Protein AF-A0A4R8WE29-F1 (afdb_monomer)

Solvent-accessible surface area (backbone atoms only — not comparable to full-atom values): 5457 Å² total; per-residue (Å²): 131,81,52,75,70,54,50,37,51,53,24,48,54,57,44,56,71,55,48,93,48,72,68,45,52,70,69,46,56,69,72,53,50,57,49,47,52,50,32,46,52,50,30,51,54,48,50,49,53,54,50,34,56,49,32,34,52,44,37,66,48,27,36,76,93,45,51,73,75,5,53,21,40,69,72,74,27,96,35,37,43,59,38,46,16,67,77,70,68,46,52,68,68,55,22,44,56,33,48,74,101

Structure (mmCIF, N/CA/C/O backbone):
data_AF-A0A4R8WE29-F1
#
_entry.id   AF-A0A4R8WE29-F1
#
loop_
_atom_site.group_PDB
_atom_site.id
_atom_site.type_symbol
_atom_site.label_atom_id
_atom_site.label_alt_id
_atom_site.label_comp_id
_atom_site.label_asym_id
_atom_site.label_entity_id
_atom_site.label_seq_id
_atom_site.pdbx_PDB_ins_code
_atom_site.Cartn_x
_atom_site.Cartn_y
_atom_site.Cartn_z
_atom_site.occupancy
_atom_site.B_iso_or_equiv
_atom_site.auth_seq_id
_atom_site.auth_comp_id
_atom_site.auth_asym_id
_atom_site.auth_atom_id
_atom_site.pdbx_PDB_model_num
ATOM 1 N N . MET A 1 1 ? -14.216 -5.308 -17.339 1.00 68.44 1 MET A N 1
ATOM 2 C CA . MET A 1 1 ? -13.479 -4.419 -16.420 1.00 68.44 1 MET A CA 1
ATOM 3 C C . MET A 1 1 ? -12.675 -5.308 -15.498 1.00 68.44 1 MET A C 1
ATOM 5 O O . MET A 1 1 ? -13.285 -6.126 -14.818 1.00 68.44 1 MET A O 1
ATOM 9 N N . ASP A 1 2 ? -11.349 -5.204 -15.521 1.00 85.31 2 ASP A N 1
ATOM 10 C CA . ASP A 1 2 ? -10.485 -6.026 -14.670 1.00 85.31 2 ASP A CA 1
ATOM 11 C C . ASP A 1 2 ? -10.689 -5.667 -13.196 1.00 85.31 2 ASP A C 1
ATOM 13 O O . ASP A 1 2 ? -10.844 -4.492 -12.850 1.00 85.31 2 ASP A O 1
ATOM 17 N N . SER A 1 3 ? -10.699 -6.668 -12.316 1.00 94.69 3 SER A N 1
ATOM 18 C CA . SER A 1 3 ? -10.814 -6.428 -10.875 1.00 94.69 3 SER A CA 1
ATOM 19 C C . SER A 1 3 ? -9.585 -5.668 -10.350 1.00 94.69 3 SER A C 1
ATOM 21 O O . SER A 1 3 ? -8.503 -5.779 -10.932 1.00 94.69 3 SER A O 1
ATOM 23 N N . PRO A 1 4 ? -9.679 -4.945 -9.219 1.00 93.25 4 PRO A N 1
ATOM 24 C CA . PRO A 1 4 ? -8.513 -4.307 -8.601 1.00 93.25 4 PRO A CA 1
ATOM 25 C C . PRO A 1 4 ? -7.354 -5.281 -8.332 1.00 93.25 4 PRO A C 1
ATOM 27 O O . PRO A 1 4 ? -6.190 -4.899 -8.400 1.00 93.25 4 PRO A O 1
ATOM 30 N N . ALA A 1 5 ? -7.655 -6.555 -8.051 1.00 94.69 5 ALA A N 1
ATOM 31 C CA . ALA A 1 5 ? -6.656 -7.603 -7.834 1.00 94.69 5 ALA A CA 1
ATOM 32 C C . ALA A 1 5 ? -5.945 -8.018 -9.128 1.00 94.69 5 ALA A C 1
ATOM 34 O O . ALA A 1 5 ? -4.753 -8.316 -9.120 1.00 94.69 5 ALA A O 1
ATOM 35 N N . GLU A 1 6 ? -6.673 -8.075 -10.242 1.00 96.81 6 GLU A N 1
ATOM 36 C CA . GLU A 1 6 ? -6.094 -8.311 -11.566 1.00 96.81 6 GLU A CA 1
ATOM 37 C C . GLU A 1 6 ? -5.228 -7.125 -12.003 1.00 96.81 6 GLU A C 1
ATOM 39 O O . GLU A 1 6 ? -4.066 -7.307 -12.353 1.00 96.81 6 GLU A O 1
ATOM 44 N N . GLN A 1 7 ? -5.731 -5.899 -11.841 1.00 95.81 7 GLN A N 1
ATOM 45 C CA . GLN A 1 7 ? -4.973 -4.686 -12.151 1.00 95.81 7 GLN A CA 1
ATOM 46 C C . GLN A 1 7 ? -3.676 -4.576 -11.334 1.00 95.81 7 GLN A C 1
ATOM 48 O O . GLN A 1 7 ? -2.658 -4.140 -11.871 1.00 95.81 7 GLN A O 1
ATOM 53 N N . LEU A 1 8 ? -3.692 -4.973 -10.053 1.00 96.44 8 LEU A N 1
ATOM 54 C CA . LEU A 1 8 ? -2.495 -4.966 -9.204 1.00 96.44 8 LEU A CA 1
ATOM 55 C C . LEU A 1 8 ? -1.461 -5.989 -9.682 1.00 96.44 8 LEU A C 1
ATOM 57 O O . LEU A 1 8 ? -0.283 -5.652 -9.776 1.00 96.44 8 LEU A O 1
ATOM 61 N N . ARG A 1 9 ? -1.893 -7.209 -10.024 1.00 97.00 9 ARG A N 1
ATOM 62 C CA . ARG A 1 9 ? -1.004 -8.250 -10.565 1.00 97.00 9 ARG A CA 1
ATOM 63 C C . ARG A 1 9 ? -0.371 -7.813 -11.882 1.00 97.00 9 ARG A C 1
ATOM 65 O O . ARG A 1 9 ? 0.843 -7.902 -12.014 1.00 97.00 9 ARG A O 1
ATOM 72 N N . GLN A 1 10 ? -1.162 -7.269 -12.803 1.00 96.62 10 GLN A N 1
ATOM 73 C CA . GLN A 1 10 ? -0.661 -6.752 -14.078 1.00 96.62 10 GLN A CA 1
ATOM 74 C C . GLN A 1 10 ? 0.338 -5.602 -13.887 1.00 96.62 10 GLN A C 1
ATOM 76 O O . GLN A 1 10 ? 1.380 -5.585 -14.536 1.00 96.62 10 GLN A O 1
ATOM 81 N N . ALA A 1 11 ? 0.050 -4.652 -12.989 1.00 96.12 11 ALA A N 1
ATOM 82 C CA . ALA A 1 11 ? 0.957 -3.538 -12.714 1.00 96.12 11 ALA A CA 1
ATOM 83 C C . ALA A 1 11 ? 2.269 -4.020 -12.071 1.00 96.12 11 ALA A C 1
ATOM 85 O O . ALA A 1 11 ? 3.343 -3.581 -12.471 1.00 96.12 11 ALA A O 1
ATOM 86 N N . ALA A 1 12 ? 2.206 -4.954 -11.117 1.00 96.50 12 ALA A N 1
ATOM 87 C CA . ALA A 1 12 ? 3.396 -5.536 -10.498 1.00 96.50 12 ALA A CA 1
ATOM 88 C C . ALA A 1 12 ? 4.258 -6.304 -11.513 1.00 96.50 12 ALA A C 1
ATOM 90 O O . ALA A 1 12 ? 5.476 -6.157 -11.522 1.00 96.50 12 ALA A O 1
ATOM 91 N N . ASP A 1 13 ? 3.627 -7.073 -12.400 1.00 97.69 13 ASP A N 1
ATOM 92 C CA . ASP A 1 13 ? 4.291 -7.808 -13.478 1.00 97.69 13 ASP A CA 1
ATOM 93 C C . ASP A 1 13 ? 4.933 -6.858 -14.510 1.00 97.69 13 ASP A C 1
ATOM 95 O O . ASP A 1 13 ? 6.064 -7.068 -14.947 1.00 97.69 13 ASP A O 1
ATOM 99 N N . ALA A 1 14 ? 4.268 -5.746 -14.845 1.00 95.94 14 ALA A N 1
ATOM 100 C CA . ALA A 1 14 ? 4.847 -4.696 -15.684 1.00 95.94 14 ALA A CA 1
ATOM 101 C C . ALA A 1 14 ? 6.069 -4.026 -15.031 1.00 95.94 14 ALA A C 1
ATOM 103 O O . ALA A 1 14 ? 7.069 -3.804 -15.709 1.00 95.94 14 ALA A O 1
ATOM 104 N N . VAL A 1 15 ? 6.015 -3.749 -13.722 1.00 96.81 15 VAL A N 1
ATOM 105 C CA . VAL A 1 15 ? 7.149 -3.194 -12.963 1.00 96.81 15 VAL A CA 1
ATOM 106 C C . VAL A 1 15 ? 8.306 -4.192 -12.884 1.00 96.81 15 VAL A C 1
ATOM 108 O O . VAL A 1 15 ? 9.451 -3.807 -13.100 1.00 96.81 15 VAL A O 1
ATOM 111 N N . ALA A 1 16 ? 8.028 -5.474 -12.637 1.00 96.62 16 ALA A N 1
ATOM 112 C CA . ALA A 1 16 ? 9.051 -6.518 -12.574 1.00 96.62 16 ALA A CA 1
ATOM 113 C C . ALA A 1 16 ? 9.801 -6.692 -13.907 1.00 96.62 16 ALA A C 1
ATOM 115 O O . ALA A 1 16 ? 10.985 -7.022 -13.915 1.00 96.62 16 ALA A O 1
ATOM 116 N N . ARG A 1 17 ? 9.138 -6.424 -15.039 1.00 96.19 17 ARG A N 1
ATOM 117 C CA . ARG A 1 17 ? 9.753 -6.455 -16.375 1.00 96.19 17 ARG A CA 1
ATOM 118 C C . ARG A 1 17 ? 10.701 -5.290 -16.674 1.00 96.19 17 ARG A C 1
ATOM 120 O O . ARG A 1 17 ? 11.375 -5.345 -17.698 1.00 96.19 17 ARG A O 1
ATOM 127 N N . LEU A 1 18 ? 10.775 -4.263 -15.823 1.00 95.50 18 LEU A N 1
ATOM 128 C CA . LEU A 1 18 ? 11.706 -3.143 -16.016 1.00 95.50 18 LEU A CA 1
ATOM 129 C C . LEU A 1 18 ? 13.169 -3.531 -15.752 1.00 95.50 18 LEU A C 1
ATOM 131 O O . LEU A 1 18 ? 14.060 -2.866 -16.267 1.00 95.50 18 LEU A O 1
ATOM 135 N N . GLY A 1 19 ? 13.415 -4.586 -14.970 1.00 95.25 19 GLY A N 1
ATOM 136 C CA . GLY A 1 19 ? 14.761 -5.071 -14.663 1.00 95.25 19 GLY A CA 1
ATOM 137 C C . GLY A 1 19 ? 14.936 -5.499 -13.207 1.00 95.25 19 GLY A C 1
ATOM 138 O O . GLY A 1 19 ? 14.045 -5.325 -12.375 1.00 95.25 19 GLY A O 1
ATOM 139 N N . CYS A 1 20 ? 16.105 -6.061 -12.898 1.00 94.38 20 CYS A N 1
ATOM 140 C CA . CYS A 1 20 ? 16.469 -6.537 -11.559 1.00 94.38 20 CYS A CA 1
ATOM 141 C C . CYS A 1 20 ? 17.649 -5.779 -10.930 1.00 94.38 20 CYS A C 1
ATOM 143 O O . CYS A 1 20 ? 18.035 -6.073 -9.798 1.00 94.38 20 CYS A O 1
ATOM 145 N N . SER A 1 21 ? 18.218 -4.805 -11.639 1.00 95.69 21 SER A N 1
ATOM 146 C CA . SER A 1 21 ? 19.353 -4.000 -11.189 1.00 95.69 21 SER A CA 1
ATOM 147 C C . SER A 1 21 ? 19.247 -2.551 -11.670 1.00 95.69 21 SER A C 1
ATOM 149 O O . SER A 1 21 ? 18.509 -2.250 -12.606 1.00 95.69 21 SER A O 1
ATOM 151 N N . SER A 1 22 ? 20.010 -1.640 -11.057 1.00 94.56 22 SER A N 1
ATOM 152 C CA . SER A 1 22 ? 20.088 -0.249 -11.529 1.00 94.56 22 SER A CA 1
ATOM 153 C C . SER A 1 22 ? 20.605 -0.156 -12.967 1.00 94.56 22 SER A C 1
ATOM 155 O O . SER A 1 22 ? 20.089 0.645 -13.736 1.00 94.56 22 SER A O 1
ATOM 157 N N . ALA A 1 23 ? 21.550 -1.022 -13.350 1.00 96.94 23 ALA A N 1
ATOM 158 C CA . ALA A 1 23 ? 22.093 -1.081 -14.704 1.00 96.94 23 ALA A CA 1
ATOM 159 C C . ALA A 1 23 ? 21.028 -1.460 -15.751 1.00 96.94 23 ALA A C 1
ATOM 161 O O . ALA A 1 23 ? 21.033 -0.905 -16.847 1.00 96.94 23 ALA A O 1
ATOM 162 N N . ASP A 1 24 ? 20.086 -2.349 -15.408 1.00 96.56 24 ASP A N 1
ATOM 163 C CA . ASP A 1 24 ? 18.970 -2.689 -16.304 1.00 96.56 24 ASP A CA 1
ATOM 164 C C . ASP A 1 24 ? 18.081 -1.467 -16.556 1.00 96.56 24 ASP A C 1
ATOM 166 O O . ASP A 1 24 ? 17.697 -1.207 -17.693 1.00 96.56 24 ASP A O 1
ATOM 170 N N . LEU A 1 25 ? 17.795 -0.692 -15.501 1.00 94.75 25 LEU A N 1
ATOM 171 C CA . LEU A 1 25 ? 16.980 0.521 -15.590 1.00 94.75 25 LEU A CA 1
ATOM 172 C C . LEU A 1 25 ? 17.695 1.638 -16.366 1.00 94.75 25 LEU A C 1
ATOM 174 O O . LEU A 1 25 ? 17.049 2.352 -17.129 1.00 94.75 25 LEU A O 1
ATOM 178 N N . GLU A 1 26 ? 19.011 1.783 -16.195 1.00 96.38 26 GLU A N 1
ATOM 179 C CA . GLU A 1 26 ? 19.845 2.747 -16.930 1.00 96.38 26 GLU A CA 1
ATOM 180 C C . GLU A 1 26 ? 19.921 2.437 -18.433 1.00 96.38 26 GLU A C 1
ATOM 182 O O . GLU A 1 26 ? 20.059 3.351 -19.244 1.00 96.38 26 GLU A O 1
ATOM 187 N N . ALA A 1 27 ? 19.801 1.163 -18.818 1.00 96.81 27 ALA A N 1
ATOM 188 C CA . ALA A 1 27 ? 19.809 0.726 -20.212 1.00 96.81 27 ALA A CA 1
ATOM 189 C C . ALA A 1 27 ? 18.448 0.881 -20.923 1.00 96.81 27 ALA A C 1
ATOM 191 O O . ALA A 1 27 ? 18.348 0.619 -22.126 1.00 96.81 27 ALA A O 1
ATOM 192 N N . LEU A 1 28 ? 17.389 1.284 -20.207 1.00 97.19 28 LEU A N 1
ATOM 193 C CA . LEU A 1 28 ? 16.060 1.451 -20.789 1.00 97.19 28 LEU A CA 1
ATOM 194 C C . LEU A 1 28 ? 16.004 2.671 -21.723 1.00 97.19 28 LEU A C 1
ATOM 196 O O . LEU A 1 28 ? 16.499 3.742 -21.379 1.00 97.19 28 LEU A O 1
ATOM 200 N N . PRO A 1 29 ? 15.318 2.570 -22.875 1.00 97.38 29 PRO A N 1
ATOM 201 C CA . PRO A 1 29 ? 15.036 3.740 -23.697 1.00 97.38 29 PRO A CA 1
ATOM 202 C C . PRO A 1 29 ? 14.047 4.678 -22.985 1.00 97.38 29 PRO A C 1
ATOM 204 O O . PRO A 1 29 ? 13.150 4.221 -22.272 1.00 97.38 29 PRO A O 1
ATOM 207 N N . ASP A 1 30 ? 14.140 5.985 -23.250 1.00 97.81 30 ASP A N 1
ATOM 208 C CA . ASP A 1 30 ? 13.334 7.035 -22.597 1.00 97.81 30 ASP A CA 1
ATOM 209 C C . ASP A 1 30 ? 11.824 6.744 -22.577 1.00 97.81 30 ASP A C 1
ATOM 211 O O . ASP A 1 30 ? 11.122 7.013 -21.598 1.00 97.81 30 ASP A O 1
ATOM 215 N N . THR A 1 31 ? 11.297 6.158 -23.655 1.00 96.88 31 THR A N 1
ATOM 216 C CA . THR A 1 31 ? 9.877 5.790 -23.760 1.00 96.88 31 THR A CA 1
ATOM 217 C C . THR A 1 31 ? 9.474 4.736 -22.728 1.00 96.88 31 THR A C 1
ATOM 219 O O . THR A 1 31 ? 8.378 4.811 -22.160 1.00 96.88 31 THR A O 1
ATOM 222 N N . VAL A 1 32 ? 10.362 3.779 -22.451 1.00 96.75 32 VAL A N 1
ATOM 223 C CA . VAL A 1 32 ? 10.167 2.733 -21.445 1.00 96.75 32 VAL A CA 1
ATOM 224 C C . VAL A 1 32 ? 10.400 3.293 -20.048 1.00 96.75 32 VAL A C 1
ATOM 226 O O . VAL A 1 32 ? 9.622 2.961 -19.162 1.00 96.75 32 VAL A O 1
ATOM 229 N N . VAL A 1 33 ? 11.348 4.215 -19.848 1.00 97.00 33 VAL A N 1
ATOM 230 C CA . VAL A 1 33 ? 11.528 4.913 -18.559 1.00 97.00 33 VAL A CA 1
ATOM 231 C C . VAL A 1 33 ? 10.245 5.642 -18.147 1.00 97.00 33 VAL A C 1
ATOM 233 O O . VAL A 1 33 ? 9.728 5.443 -17.046 1.00 97.00 33 VAL A O 1
ATOM 236 N N . LEU A 1 34 ? 9.666 6.447 -19.045 1.00 97.12 34 LEU A N 1
ATOM 237 C CA . LEU A 1 34 ? 8.442 7.198 -18.749 1.00 97.12 34 LEU A CA 1
ATOM 238 C C . LEU A 1 34 ? 7.227 6.286 -18.549 1.00 97.12 34 LEU A C 1
ATOM 240 O O . LEU A 1 34 ? 6.388 6.550 -17.686 1.00 97.12 34 LEU A O 1
ATOM 244 N N . THR A 1 35 ? 7.102 5.224 -19.346 1.00 96.38 35 THR A N 1
ATOM 245 C CA . THR A 1 35 ? 5.993 4.267 -19.209 1.00 96.38 35 THR A CA 1
ATOM 246 C C . THR A 1 35 ? 6.140 3.434 -17.937 1.00 96.38 35 THR A C 1
ATOM 248 O O . THR A 1 35 ? 5.180 3.315 -17.181 1.00 96.38 35 THR A O 1
ATOM 251 N N . GLY A 1 36 ? 7.349 2.964 -17.629 1.00 96.12 36 GLY A N 1
ATOM 252 C CA . GLY A 1 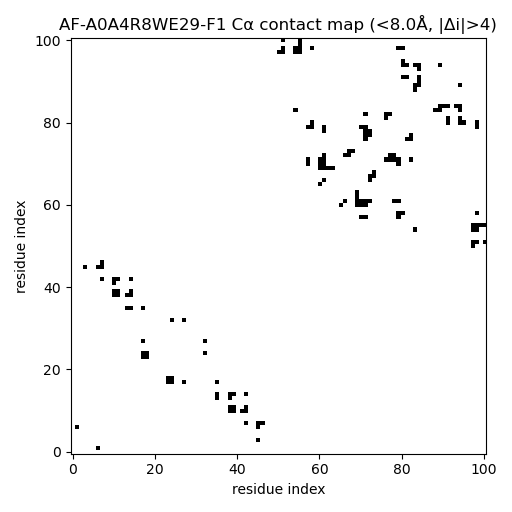36 ? 7.675 2.256 -16.395 1.00 96.12 36 GLY A CA 1
ATOM 253 C C . GLY A 1 36 ? 7.374 3.091 -15.156 1.00 96.12 36 GLY A C 1
ATOM 254 O O . GLY A 1 36 ? 6.732 2.602 -14.230 1.00 96.12 36 GLY A O 1
ATOM 255 N N . GLN A 1 37 ? 7.703 4.387 -15.173 1.00 97.12 37 GLN A N 1
ATOM 256 C CA . GLN A 1 37 ? 7.357 5.289 -14.073 1.00 97.12 37 GLN A CA 1
ATOM 257 C C . GLN A 1 37 ? 5.839 5.398 -13.848 1.00 97.12 37 GLN A C 1
ATOM 259 O O . GLN A 1 37 ? 5.383 5.472 -12.703 1.00 97.12 37 GLN A O 1
ATOM 264 N N . ARG A 1 38 ? 5.032 5.372 -14.919 1.00 96.88 38 ARG A N 1
ATOM 265 C CA . ARG A 1 38 ? 3.563 5.351 -14.808 1.00 96.88 38 ARG A CA 1
ATOM 266 C C . ARG A 1 38 ? 3.054 4.030 -14.230 1.00 96.88 38 ARG A C 1
ATOM 268 O O . ARG A 1 38 ? 2.168 4.063 -13.378 1.00 96.88 38 ARG A O 1
ATOM 275 N N . GLU A 1 39 ? 3.625 2.897 -14.633 1.00 96.50 39 GLU A N 1
ATOM 276 C CA . GLU A 1 39 ? 3.263 1.583 -14.080 1.00 96.50 39 GLU A CA 1
ATOM 277 C C . GLU A 1 39 ? 3.634 1.464 -12.595 1.00 96.50 39 GLU A C 1
ATOM 279 O O . GLU A 1 39 ? 2.823 0.993 -11.797 1.00 96.50 39 GLU A O 1
ATOM 284 N N . ILE A 1 40 ? 4.787 2.002 -12.177 1.00 97.19 40 ILE A N 1
ATOM 285 C CA . ILE A 1 40 ? 5.166 2.100 -10.757 1.00 97.19 40 ILE A CA 1
ATOM 286 C C . ILE A 1 40 ? 4.141 2.941 -9.987 1.00 97.19 40 ILE A C 1
ATOM 288 O O . ILE A 1 40 ? 3.661 2.529 -8.929 1.00 97.19 40 ILE A O 1
ATOM 292 N N . ALA A 1 41 ? 3.770 4.114 -10.510 1.00 97.38 41 ALA A N 1
ATOM 293 C CA . ALA A 1 41 ? 2.772 4.971 -9.871 1.00 97.38 41 ALA A CA 1
ATOM 294 C C . ALA A 1 41 ? 1.404 4.273 -9.749 1.00 97.38 41 ALA A C 1
ATOM 296 O O . ALA A 1 41 ? 0.740 4.381 -8.714 1.00 97.38 41 ALA A O 1
ATOM 297 N N . LYS A 1 42 ? 0.999 3.513 -10.772 1.00 96.56 42 LYS A N 1
ATOM 298 C CA . LYS A 1 42 ? -0.227 2.706 -10.771 1.00 96.56 42 LYS A CA 1
ATOM 299 C C . LYS A 1 42 ? -0.173 1.588 -9.728 1.00 96.56 42 LYS A C 1
ATOM 301 O O . LYS A 1 42 ? -1.116 1.462 -8.949 1.00 96.56 42 LYS A O 1
ATOM 306 N N . ALA A 1 43 ? 0.919 0.825 -9.669 1.00 97.38 43 ALA A N 1
ATOM 307 C CA . ALA A 1 43 ? 1.112 -0.237 -8.682 1.00 97.38 43 ALA A CA 1
ATOM 308 C C . ALA A 1 43 ? 1.040 0.313 -7.249 1.00 97.38 43 ALA A C 1
ATOM 310 O O . ALA A 1 43 ? 0.300 -0.219 -6.422 1.00 97.38 43 ALA A O 1
ATOM 311 N N . ARG A 1 44 ? 1.722 1.437 -6.982 1.00 96.50 44 ARG A N 1
ATOM 312 C CA . ARG A 1 44 ? 1.649 2.138 -5.690 1.00 96.50 44 ARG A CA 1
ATOM 313 C C . ARG A 1 44 ? 0.218 2.534 -5.348 1.00 96.50 44 ARG A C 1
ATOM 315 O O . ARG A 1 44 ? -0.261 2.178 -4.282 1.00 96.50 44 ARG A O 1
ATOM 322 N N . ARG A 1 45 ? -0.499 3.199 -6.260 1.00 95.81 45 ARG A N 1
ATOM 323 C CA . ARG A 1 45 ? -1.897 3.600 -6.030 1.00 95.81 45 ARG A CA 1
ATOM 324 C C . ARG A 1 45 ? -2.800 2.407 -5.719 1.00 95.81 45 ARG A C 1
ATOM 326 O O . ARG A 1 45 ? -3.666 2.516 -4.860 1.00 95.81 45 ARG A O 1
ATOM 333 N N . LEU A 1 46 ? -2.628 1.290 -6.423 1.00 96.56 46 LEU A N 1
ATOM 334 C CA . LEU A 1 46 ? -3.413 0.084 -6.171 1.00 96.56 46 LEU A CA 1
A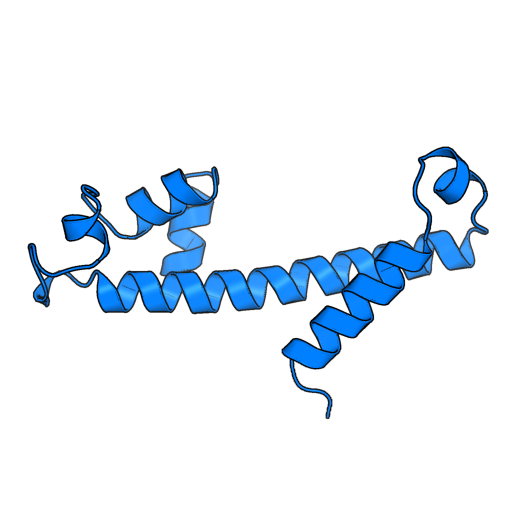TOM 335 C C . LEU A 1 46 ? -3.104 -0.496 -4.788 1.00 96.56 46 LEU A C 1
ATOM 337 O O . LEU A 1 46 ? -4.038 -0.832 -4.070 1.00 96.56 46 LEU A O 1
ATOM 341 N N . LEU A 1 47 ? -1.834 -0.542 -4.375 1.00 95.19 47 LEU A N 1
ATOM 342 C CA . LEU A 1 47 ? -1.457 -0.947 -3.016 1.00 95.19 47 LEU A CA 1
ATOM 343 C C . LEU A 1 47 ? -2.066 -0.033 -1.945 1.00 95.19 47 LEU A C 1
ATOM 345 O O . LEU A 1 47 ? -2.596 -0.544 -0.963 1.00 95.19 47 LEU A O 1
ATOM 349 N N . GLU A 1 48 ? -2.074 1.286 -2.157 1.00 92.44 48 GLU A N 1
ATOM 350 C CA . GLU A 1 48 ? -2.713 2.239 -1.235 1.00 92.44 48 GLU A CA 1
ATOM 351 C C . GLU A 1 48 ? -4.221 1.981 -1.076 1.00 92.44 48 GLU A C 1
ATOM 353 O O . GLU A 1 48 ? -4.757 2.090 0.023 1.00 92.44 48 GLU A O 1
ATOM 358 N N . VAL A 1 49 ? -4.918 1.569 -2.143 1.00 93.94 49 VAL A N 1
ATOM 359 C CA . VAL A 1 49 ? -6.341 1.188 -2.055 1.00 93.94 49 VAL A CA 1
ATOM 360 C C . VAL A 1 49 ? -6.535 -0.012 -1.123 1.00 93.94 49 VAL A C 1
ATOM 362 O O . VAL A 1 49 ? -7.408 0.014 -0.257 1.00 93.94 49 VAL A O 1
ATOM 365 N N . TYR A 1 50 ? -5.705 -1.050 -1.257 1.00 94.94 50 TYR A N 1
ATOM 366 C CA . TYR A 1 50 ? -5.760 -2.205 -0.355 1.00 94.94 50 TYR A CA 1
ATOM 367 C C . TYR A 1 50 ? -5.366 -1.840 1.077 1.00 94.94 50 TYR A C 1
ATOM 369 O O . TYR A 1 50 ? -5.976 -2.346 2.020 1.00 94.94 50 TYR A O 1
ATOM 377 N N . ALA A 1 51 ? -4.379 -0.957 1.245 1.00 92.69 51 ALA A N 1
ATOM 378 C CA . ALA A 1 51 ? -3.974 -0.459 2.552 1.00 92.69 51 ALA A CA 1
ATOM 379 C C . ALA A 1 51 ? -5.134 0.264 3.251 1.00 92.69 51 ALA A C 1
ATOM 381 O O . ALA A 1 51 ? -5.410 -0.031 4.412 1.00 92.69 51 ALA A O 1
ATOM 382 N N . ALA A 1 52 ? -5.868 1.120 2.535 1.00 91.50 52 ALA A N 1
ATOM 383 C CA . ALA A 1 52 ? -7.052 1.799 3.056 1.00 91.50 52 ALA A CA 1
A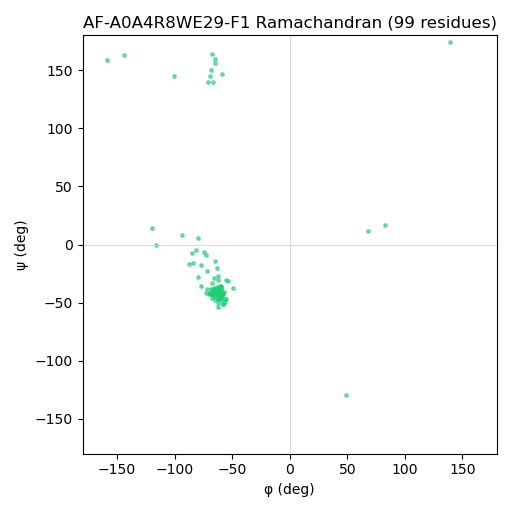TOM 384 C C . ALA A 1 52 ? -8.162 0.810 3.455 1.00 91.50 52 ALA A C 1
ATOM 386 O O . ALA A 1 52 ? -8.685 0.885 4.564 1.00 91.50 52 ALA A O 1
ATOM 387 N N . TRP A 1 53 ? -8.486 -0.178 2.611 1.00 95.25 53 TRP A N 1
ATOM 388 C CA . TRP A 1 53 ? -9.488 -1.198 2.960 1.00 95.25 53 TRP A CA 1
ATOM 389 C C . TRP A 1 53 ? -9.095 -2.022 4.190 1.00 95.25 53 TRP A C 1
ATOM 391 O O . TRP A 1 53 ? -9.942 -2.340 5.030 1.00 95.25 53 TRP A O 1
ATOM 401 N N . MET A 1 54 ? -7.811 -2.362 4.321 1.00 95.38 54 MET A N 1
ATOM 402 C CA . MET A 1 54 ? -7.314 -3.081 5.489 1.00 95.38 54 MET A CA 1
ATOM 403 C C . MET A 1 54 ? -7.346 -2.201 6.742 1.00 95.38 54 MET A C 1
ATOM 405 O O . MET A 1 54 ? -7.772 -2.668 7.795 1.00 95.38 54 MET A O 1
ATOM 409 N N . ALA A 1 55 ? -6.958 -0.930 6.633 1.00 93.12 55 ALA A N 1
ATOM 410 C CA . ALA A 1 55 ? -7.023 0.026 7.733 1.00 93.12 55 ALA A CA 1
ATOM 411 C C . ALA A 1 55 ? -8.464 0.228 8.225 1.00 93.12 55 ALA A C 1
ATOM 413 O O . ALA A 1 55 ? -8.705 0.118 9.425 1.00 93.12 55 ALA A O 1
ATOM 414 N N . ALA A 1 56 ? -9.426 0.398 7.314 1.00 93.88 56 ALA A N 1
ATOM 415 C CA . ALA A 1 56 ? -10.849 0.466 7.644 1.00 93.88 56 ALA A CA 1
ATOM 416 C C . ALA A 1 56 ? -11.340 -0.818 8.338 1.00 93.88 56 ALA A C 1
ATOM 418 O O . ALA A 1 56 ? -12.048 -0.763 9.342 1.00 93.88 56 ALA A O 1
ATOM 419 N N . THR A 1 57 ? -10.900 -1.990 7.864 1.00 96.31 57 THR A N 1
ATOM 420 C CA . THR A 1 57 ? -11.219 -3.277 8.505 1.00 96.31 57 THR A CA 1
ATOM 421 C C . THR A 1 57 ? -10.637 -3.370 9.919 1.00 96.31 57 THR A C 1
ATOM 423 O O . THR A 1 57 ? -11.305 -3.852 10.833 1.00 96.31 57 THR A O 1
ATOM 426 N N . ILE A 1 58 ? -9.396 -2.917 10.124 1.00 95.75 58 ILE A N 1
ATOM 427 C CA . ILE A 1 58 ? -8.758 -2.871 11.447 1.00 95.75 58 ILE A CA 1
ATOM 428 C C . ILE A 1 58 ? -9.508 -1.906 12.364 1.00 95.75 58 ILE A C 1
ATOM 430 O O . ILE A 1 58 ? -9.741 -2.250 13.522 1.00 95.75 58 ILE A O 1
ATOM 434 N N . ALA A 1 59 ? -9.901 -0.736 11.859 1.00 93.81 59 ALA A N 1
ATOM 435 C CA . ALA A 1 59 ? -10.646 0.264 12.609 1.00 93.81 59 ALA A CA 1
ATOM 436 C C . ALA A 1 59 ? -12.007 -0.274 13.064 1.00 93.81 59 ALA A C 1
ATOM 438 O O . ALA A 1 59 ? -12.290 -0.259 14.261 1.00 93.81 59 ALA A O 1
ATOM 439 N N . ASP A 1 60 ? -12.793 -0.859 12.154 1.00 96.00 60 ASP A N 1
ATOM 440 C CA . ASP A 1 60 ? -14.080 -1.480 12.490 1.00 96.00 60 ASP A CA 1
ATOM 441 C C . ASP A 1 60 ? -13.923 -2.605 13.525 1.00 96.00 60 ASP A C 1
ATOM 443 O O . ASP A 1 60 ? -14.658 -2.672 14.512 1.00 96.00 60 ASP A O 1
ATOM 447 N N . ARG A 1 61 ? -12.901 -3.455 13.365 1.00 97.44 61 ARG A N 1
ATOM 448 C CA . ARG A 1 61 ? -12.597 -4.539 14.315 1.00 97.44 61 ARG A CA 1
ATOM 449 C C . ARG A 1 61 ? -11.963 -4.064 15.619 1.00 97.44 61 ARG A C 1
ATOM 451 O O . ARG A 1 61 ? -11.778 -4.877 16.520 1.00 97.44 61 ARG A O 1
ATOM 458 N N . SER A 1 62 ? -11.623 -2.787 15.735 1.00 96.94 62 SER A N 1
ATOM 459 C CA . SER A 1 62 ? -11.016 -2.178 16.925 1.00 96.94 62 SER A CA 1
ATOM 460 C C . SER A 1 62 ? -11.871 -1.057 17.503 1.00 96.94 62 SER A C 1
ATOM 462 O O . SER A 1 62 ? -11.378 -0.270 18.311 1.00 96.94 62 SER A O 1
ATOM 464 N N . ARG A 1 63 ? -13.134 -0.962 17.076 1.00 95.06 63 ARG A N 1
ATOM 465 C CA . ARG A 1 63 ? -14.047 0.091 17.505 1.00 95.06 63 ARG A CA 1
ATOM 466 C C . ARG A 1 63 ? -14.246 0.085 19.030 1.00 95.06 63 ARG A C 1
ATOM 468 O O . ARG A 1 63 ? -14.213 -0.995 19.637 1.00 95.06 63 ARG A O 1
ATOM 475 N N . PRO A 1 64 ? -14.448 1.254 19.666 1.00 92.50 64 PRO A N 1
ATOM 476 C CA . PRO A 1 64 ? -14.498 1.370 21.125 1.00 92.50 64 PRO A CA 1
ATOM 477 C C . PRO A 1 64 ? -15.523 0.449 21.799 1.00 92.50 64 PRO A C 1
ATOM 479 O O . PRO A 1 64 ? -15.288 -0.025 22.909 1.00 92.50 64 PRO A O 1
ATOM 482 N N . GLU A 1 65 ? -16.628 0.137 21.117 1.00 95.88 65 GLU A N 1
ATOM 483 C CA . GLU A 1 65 ? -17.718 -0.718 21.604 1.00 95.88 65 GLU A CA 1
ATOM 484 C C . GLU A 1 65 ? -17.272 -2.162 21.870 1.00 95.88 65 GLU A C 1
ATOM 486 O O . GLU A 1 65 ? -17.934 -2.889 22.608 1.00 95.88 65 GLU A O 1
ATOM 491 N N . LEU A 1 66 ? -16.155 -2.593 21.278 1.00 96.62 66 LEU A N 1
ATOM 492 C CA . LEU A 1 66 ? -15.585 -3.920 21.503 1.00 96.62 66 LEU A CA 1
ATOM 493 C C . LEU A 1 66 ? -14.697 -3.975 22.757 1.00 96.62 66 LEU A C 1
ATOM 495 O O . LEU A 1 66 ? -14.396 -5.069 23.242 1.00 96.62 66 LEU A O 1
ATOM 499 N N . GLY A 1 67 ? -14.269 -2.828 23.299 1.00 94.75 67 GLY A N 1
ATOM 500 C CA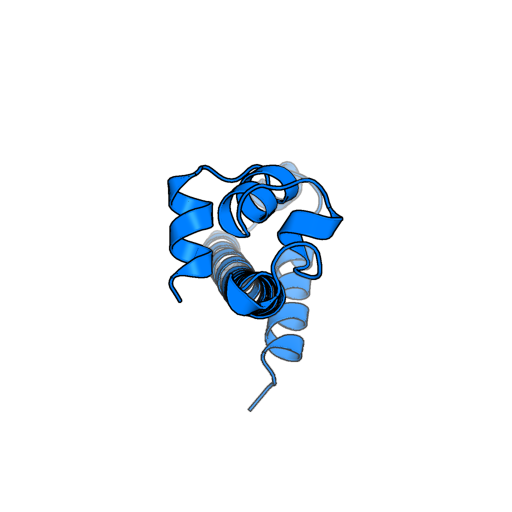 . GLY A 1 67 ? -13.372 -2.751 24.456 1.00 94.75 67 GLY A CA 1
ATOM 501 C C . GLY A 1 67 ? -12.140 -3.655 24.309 1.00 94.75 67 GLY A C 1
ATOM 502 O O . GLY A 1 67 ? -11.487 -3.679 23.268 1.00 94.75 67 GLY A O 1
ATOM 503 N N . HIS A 1 68 ? -11.857 -4.468 25.332 1.00 95.25 68 HIS A N 1
ATOM 504 C CA . HIS A 1 68 ? -10.751 -5.442 25.328 1.00 95.25 68 HIS A CA 1
ATOM 505 C C . HIS A 1 68 ? -10.905 -6.566 24.289 1.00 95.25 68 HIS A C 1
ATOM 507 O O . HIS A 1 68 ? -9.943 -7.278 24.011 1.00 95.25 68 HIS A O 1
ATOM 513 N N . SER A 1 69 ? -12.098 -6.733 23.709 1.00 97.06 69 SER A N 1
ATOM 514 C CA . SER A 1 69 ? -12.333 -7.686 22.619 1.00 97.06 69 SER A CA 1
ATOM 515 C C . SER A 1 69 ? -11.998 -7.104 21.242 1.00 97.06 69 SER A C 1
ATOM 517 O O . SER A 1 69 ? -12.030 -7.838 20.258 1.00 97.06 69 SER A O 1
ATOM 519 N N . GLY A 1 70 ? -11.688 -5.806 21.150 1.00 97.56 70 GLY A N 1
ATOM 520 C CA . GLY A 1 70 ? -11.269 -5.168 19.907 1.00 97.56 70 GLY A CA 1
ATOM 521 C C . GLY A 1 70 ? -9.887 -5.646 19.462 1.00 97.56 70 GLY A C 1
ATOM 522 O O . GLY A 1 70 ? -9.004 -5.882 20.286 1.00 97.56 70 GLY A O 1
ATOM 523 N N . LEU A 1 71 ? -9.679 -5.750 18.149 1.00 97.69 71 LEU A N 1
ATOM 524 C CA . LEU A 1 71 ? -8.441 -6.246 17.547 1.00 97.69 71 LEU A CA 1
ATOM 525 C C . LEU A 1 71 ? -7.213 -5.464 18.035 1.00 97.69 71 LEU A C 1
ATOM 527 O O . LEU A 1 71 ? -6.236 -6.082 18.449 1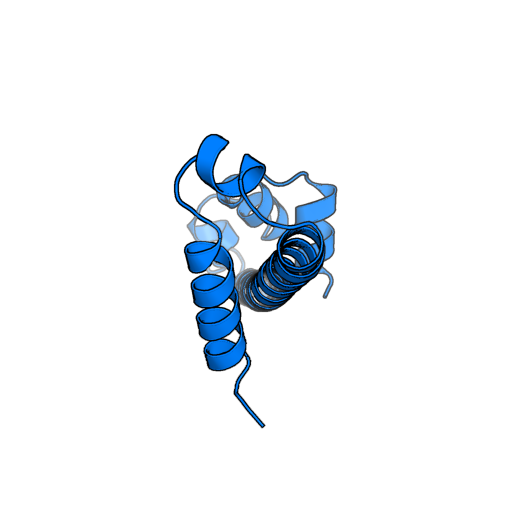.00 97.69 71 LEU A O 1
ATOM 531 N N . ALA A 1 72 ? -7.269 -4.127 18.056 1.00 96.94 72 ALA A N 1
ATOM 532 C CA . ALA A 1 72 ? -6.189 -3.302 18.598 1.00 96.94 72 ALA A CA 1
ATOM 533 C C . ALA A 1 72 ? -5.848 -3.662 20.052 1.00 96.94 72 ALA A C 1
ATOM 535 O O . ALA A 1 72 ? -4.686 -3.926 20.364 1.00 96.94 72 ALA A O 1
ATOM 536 N N . ALA A 1 73 ? -6.865 -3.748 20.912 1.00 97.19 73 ALA A N 1
ATOM 537 C CA . ALA A 1 73 ? -6.696 -4.042 22.330 1.00 97.19 73 ALA A CA 1
ATOM 538 C C . ALA A 1 73 ? -6.129 -5.450 22.568 1.00 97.19 73 ALA A C 1
ATOM 540 O O . ALA A 1 73 ? -5.205 -5.611 23.363 1.00 97.19 73 ALA A O 1
ATOM 541 N N . GLN A 1 74 ? -6.608 -6.458 21.831 1.00 97.81 74 GLN A N 1
ATOM 542 C CA . GLN A 1 74 ? -6.103 -7.836 21.920 1.00 97.81 74 GLN A CA 1
ATOM 543 C C . GLN A 1 74 ? -4.629 -7.964 21.526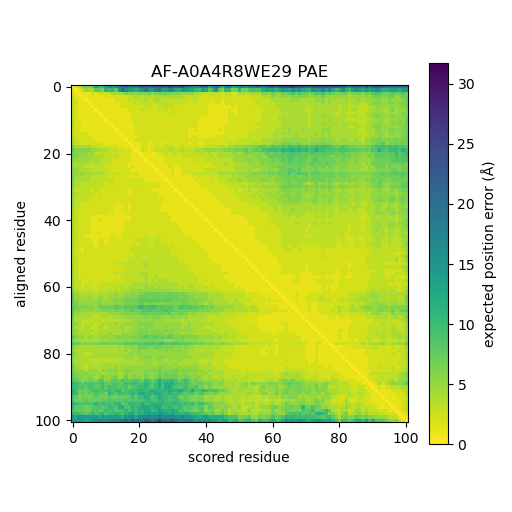 1.00 97.81 74 GLN A C 1
ATOM 545 O O . GLN A 1 74 ? -3.938 -8.866 21.989 1.00 97.81 74 GLN A O 1
ATOM 550 N N . GLN A 1 75 ? -4.142 -7.062 20.678 1.00 96.88 75 GLN A N 1
ATOM 551 C CA . GLN A 1 75 ? -2.740 -6.999 20.274 1.00 96.88 75 GLN A CA 1
ATOM 552 C C . GLN A 1 75 ? -1.919 -6.022 21.141 1.00 96.88 75 GLN A C 1
ATOM 554 O O . GLN A 1 75 ? -0.761 -5.754 20.834 1.00 96.88 75 GLN A O 1
ATOM 559 N N . GLY A 1 76 ? -2.499 -5.485 22.223 1.00 96.25 76 GLY A N 1
ATOM 560 C CA . GLY A 1 76 ? -1.816 -4.610 23.181 1.00 96.25 76 GLY A CA 1
ATOM 561 C C . GLY A 1 76 ? -1.722 -3.139 22.767 1.00 96.25 76 GLY A C 1
ATOM 562 O O . GLY A 1 76 ? -0.917 -2.398 23.332 1.00 96.25 76 GLY A O 1
ATOM 563 N N . PHE A 1 77 ? -2.518 -2.694 21.794 1.00 96.31 77 PHE A N 1
ATOM 564 C CA . PHE A 1 77 ? -2.540 -1.306 21.335 1.00 96.31 77 PHE A CA 1
ATOM 565 C C . PHE A 1 77 ? -3.710 -0.523 21.927 1.00 96.31 77 PHE A C 1
ATOM 567 O O . PHE A 1 77 ? -4.817 -1.032 22.079 1.00 96.31 77 PHE A O 1
ATOM 574 N N . LEU A 1 78 ? -3.462 0.760 22.198 1.00 92.56 78 LEU A N 1
ATOM 575 C CA . LEU A 1 78 ? -4.466 1.682 22.735 1.00 92.56 78 LEU A CA 1
ATOM 576 C C . LEU A 1 78 ? -5.467 2.174 21.676 1.00 92.56 78 LEU A C 1
ATOM 578 O O . LEU A 1 78 ? -6.511 2.705 22.037 1.00 92.56 78 LEU A O 1
ATOM 582 N N . SER A 1 79 ? -5.147 2.038 20.385 1.00 93.88 79 SER A N 1
ATOM 583 C CA . SER A 1 79 ? -6.022 2.438 19.278 1.00 93.88 79 SER A CA 1
ATOM 584 C C . SER A 1 79 ? -5.653 1.714 17.969 1.00 93.88 79 SER A C 1
ATOM 586 O O . SER A 1 79 ? -4.512 1.244 17.836 1.00 93.88 79 SER A O 1
ATOM 588 N N . PRO A 1 80 ? -6.574 1.616 16.988 1.00 94.06 80 PRO A N 1
ATOM 589 C CA . PRO A 1 80 ? -6.265 1.071 15.664 1.00 94.06 80 PRO A CA 1
ATOM 590 C C . PRO A 1 80 ? -5.174 1.861 14.927 1.00 94.06 80 PRO A C 1
ATOM 592 O O . PRO A 1 80 ? -4.328 1.260 14.271 1.00 94.06 80 PRO A O 1
ATOM 595 N N . GLU A 1 81 ? -5.119 3.186 15.073 1.00 94.25 81 GLU A N 1
ATOM 596 C CA . GLU A 1 81 ? -4.071 4.022 14.474 1.00 94.25 81 GLU A CA 1
ATOM 597 C C . GLU A 1 81 ? -2.700 3.702 15.075 1.00 94.25 81 GLU A C 1
ATOM 599 O O . GLU A 1 81 ? -1.718 3.610 14.341 1.00 94.25 81 GLU A O 1
ATOM 604 N N . ALA A 1 82 ? -2.621 3.490 16.396 1.00 94.31 82 ALA A N 1
ATOM 605 C CA . ALA A 1 82 ? -1.377 3.107 17.062 1.00 94.31 82 ALA A CA 1
ATOM 606 C C . ALA A 1 82 ? -0.874 1.737 16.576 1.00 94.31 82 ALA A C 1
ATOM 608 O O . ALA A 1 82 ? 0.327 1.555 16.360 1.00 94.31 82 ALA A O 1
ATOM 609 N N . MET A 1 83 ? -1.795 0.795 16.354 1.00 94.69 83 MET A N 1
ATOM 610 C CA . MET A 1 83 ? -1.488 -0.490 15.728 1.00 94.69 83 MET A CA 1
ATOM 611 C C . MET A 1 83 ? -0.976 -0.305 14.295 1.00 94.69 83 MET A C 1
ATOM 613 O O . MET A 1 83 ? 0.108 -0.791 13.974 1.00 94.69 83 MET A O 1
ATOM 617 N N . ILE A 1 84 ? -1.716 0.405 13.437 1.00 93.50 84 ILE A N 1
ATOM 618 C CA . ILE A 1 84 ? -1.359 0.602 12.023 1.00 93.50 84 ILE A CA 1
ATOM 619 C C . ILE A 1 84 ? -0.006 1.299 11.903 1.00 93.50 84 ILE A C 1
ATOM 621 O O . ILE A 1 84 ? 0.847 0.840 11.144 1.00 93.50 84 ILE A O 1
ATOM 625 N N . GLN A 1 85 ? 0.238 2.341 12.700 1.00 93.69 85 GLN A N 1
ATOM 626 C CA . GLN A 1 85 ? 1.524 3.032 12.753 1.00 93.69 85 GLN A CA 1
ATOM 627 C C . GLN A 1 85 ? 2.666 2.060 13.083 1.00 93.69 85 GLN A C 1
ATOM 629 O O . GLN A 1 85 ? 3.704 2.065 12.421 1.00 93.69 85 GLN A O 1
ATOM 634 N N . LYS A 1 86 ? 2.484 1.204 14.098 1.00 94.00 86 LYS A N 1
ATOM 635 C CA . LYS A 1 86 ? 3.514 0.251 14.524 1.00 94.00 86 LYS A CA 1
ATOM 636 C C . LYS A 1 86 ? 3.767 -0.840 13.484 1.00 94.00 86 LYS A C 1
ATOM 638 O O . LYS A 1 86 ? 4.923 -1.185 13.265 1.00 94.00 86 LYS A O 1
ATOM 643 N N . VAL A 1 87 ? 2.711 -1.383 12.879 1.00 91.25 87 VAL A N 1
ATOM 644 C CA . VAL A 1 87 ? 2.793 -2.503 11.926 1.00 91.25 87 VAL A CA 1
ATOM 645 C C . VAL A 1 87 ? 3.367 -2.059 10.584 1.00 91.25 87 VAL A C 1
ATOM 647 O O . VAL A 1 87 ? 4.181 -2.768 10.002 1.00 91.25 87 VAL A O 1
ATOM 650 N N . THR A 1 88 ? 2.963 -0.889 10.092 1.00 88.69 88 THR A N 1
ATOM 651 C CA . THR A 1 88 ? 3.395 -0.386 8.777 1.00 88.69 88 THR A CA 1
ATOM 652 C C . THR A 1 88 ? 4.699 0.410 8.836 1.00 88.69 88 THR A C 1
ATOM 654 O O . THR A 1 88 ? 5.313 0.654 7.802 1.00 88.69 88 THR A O 1
ATOM 657 N N . GLY A 1 89 ? 5.116 0.856 10.027 1.00 89.81 89 GLY A N 1
A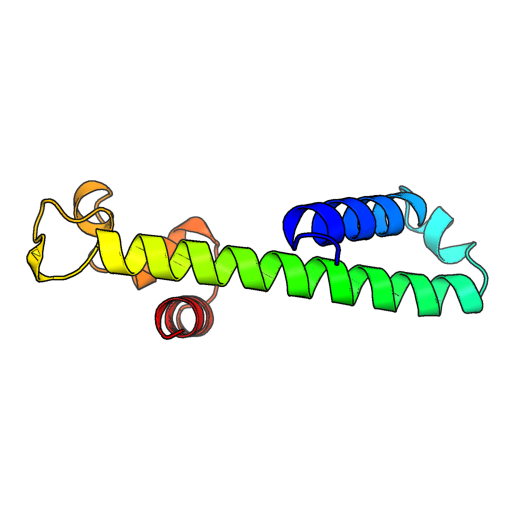TOM 658 C CA . GLY A 1 89 ? 6.215 1.810 10.183 1.00 89.81 89 GLY A CA 1
ATOM 659 C C . GLY A 1 89 ? 5.886 3.210 9.650 1.00 89.81 89 GLY A C 1
ATOM 660 O O . GLY A 1 89 ? 6.789 4.036 9.514 1.00 89.81 89 GLY A O 1
ATOM 661 N N . SER A 1 90 ? 4.616 3.492 9.333 1.00 87.88 90 SER A N 1
ATOM 662 C CA . SER A 1 90 ? 4.190 4.791 8.825 1.00 87.88 90 SER A CA 1
ATOM 663 C C . SER A 1 90 ? 4.322 5.883 9.887 1.00 87.88 90 SER A C 1
ATOM 665 O O . SER A 1 90 ? 4.396 5.634 11.094 1.00 87.88 90 SER A O 1
ATOM 667 N N . SER A 1 91 ? 4.278 7.142 9.451 1.00 86.69 91 SER A N 1
ATOM 668 C CA . SER A 1 91 ? 4.096 8.238 10.401 1.00 86.69 91 SER A CA 1
ATOM 669 C C . SER A 1 91 ? 2.719 8.144 11.072 1.00 86.69 91 SER A C 1
ATOM 671 O O . SER A 1 91 ? 1.784 7.542 10.533 1.00 86.69 91 SER A O 1
ATOM 673 N N . LYS A 1 92 ? 2.575 8.796 12.230 1.00 81.88 92 LYS A N 1
ATOM 674 C CA . LYS A 1 92 ? 1.286 8.914 12.926 1.00 81.88 92 LYS A CA 1
ATOM 675 C C . LYS A 1 92 ? 0.213 9.563 12.043 1.00 81.88 92 LYS A C 1
ATOM 677 O O . LYS A 1 92 ? -0.923 9.104 12.033 1.00 81.88 92 LYS A O 1
ATOM 682 N N . ASN A 1 93 ? 0.579 10.597 11.282 1.00 84.69 93 ASN A N 1
ATOM 683 C CA . ASN A 1 93 ? -0.353 11.282 10.382 1.00 84.69 93 ASN A CA 1
ATOM 684 C C . ASN A 1 93 ? -0.811 10.376 9.236 1.00 84.69 93 ASN A C 1
ATOM 686 O O . ASN A 1 93 ? -1.979 10.418 8.871 1.00 84.69 93 ASN A O 1
ATOM 690 N N . GLU A 1 94 ? 0.080 9.548 8.689 1.00 83.06 94 GLU A N 1
ATOM 691 C CA . GLU A 1 94 ? -0.289 8.601 7.632 1.00 83.06 94 GLU A CA 1
ATOM 692 C C . GLU A 1 94 ? -1.194 7.484 8.170 1.00 83.06 94 GLU A C 1
ATOM 694 O O . GLU A 1 94 ? -2.216 7.186 7.560 1.00 83.06 94 GLU A O 1
ATOM 699 N N . ALA A 1 95 ? -0.905 6.949 9.361 1.00 82.00 95 ALA A N 1
ATOM 700 C CA . ALA A 1 95 ? -1.778 5.966 10.009 1.00 82.00 95 ALA A CA 1
ATOM 701 C C . ALA A 1 95 ? -3.180 6.533 10.283 1.00 82.00 95 ALA A C 1
ATOM 703 O O . ALA A 1 95 ? -4.179 5.862 10.039 1.00 82.00 95 ALA A O 1
ATOM 704 N N . PHE A 1 96 ? -3.258 7.787 10.740 1.00 82.38 96 PHE A N 1
ATOM 705 C CA . PHE A 1 96 ? -4.532 8.462 10.973 1.00 82.38 96 PHE A CA 1
ATOM 706 C C . PHE A 1 96 ? -5.322 8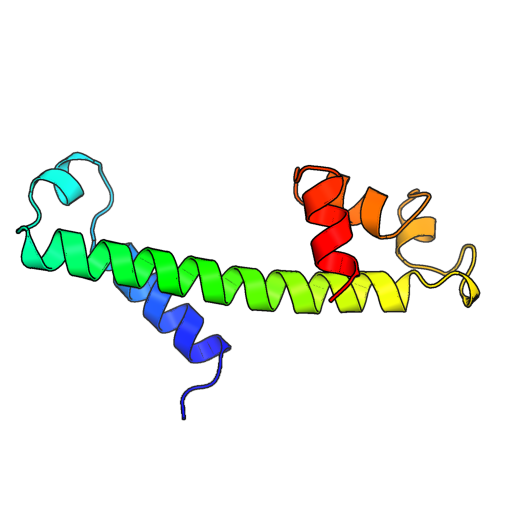.665 9.675 1.00 82.38 96 PHE A C 1
ATOM 708 O O . PHE A 1 96 ? -6.510 8.363 9.625 1.00 82.38 96 PHE A O 1
ATOM 715 N N . LYS A 1 97 ? -4.665 9.128 8.603 1.00 83.75 97 LYS A N 1
ATOM 716 C CA . LYS A 1 97 ? -5.313 9.294 7.293 1.00 83.75 97 LYS A CA 1
ATOM 717 C C . LYS A 1 97 ? -5.872 7.983 6.754 1.00 83.75 97 LYS A C 1
ATOM 719 O O . LYS A 1 97 ? -6.942 8.012 6.169 1.00 83.75 97 LYS A O 1
ATOM 724 N N . LEU A 1 98 ? -5.170 6.866 6.951 1.00 80.38 98 LEU A N 1
ATOM 725 C CA . LEU A 1 98 ? -5.619 5.548 6.495 1.00 80.38 98 LEU A CA 1
ATOM 726 C C . LEU A 1 98 ? -6.861 5.047 7.241 1.00 80.38 98 LEU A C 1
ATOM 728 O O . LEU A 1 98 ? -7.679 4.354 6.647 1.00 80.38 98 LEU A O 1
ATOM 732 N N . VAL A 1 99 ? -7.007 5.390 8.524 1.00 77.88 99 VAL A N 1
ATOM 733 C CA . VAL A 1 99 ? -8.187 5.029 9.331 1.00 77.88 99 VAL A CA 1
ATOM 734 C C . VAL A 1 99 ? -9.376 5.954 9.067 1.00 77.88 99 VAL A C 1
ATOM 736 O O . VAL A 1 99 ? -10.517 5.528 9.201 1.00 77.88 99 VAL A O 1
ATOM 739 N N . ALA A 1 100 ? -9.127 7.204 8.679 1.00 75.56 100 ALA A N 1
ATOM 740 C CA . ALA A 1 100 ? -10.166 8.205 8.441 1.00 75.56 100 ALA A CA 1
ATOM 741 C C . ALA A 1 100 ? -10.884 8.087 7.074 1.00 75.56 100 ALA A C 1
ATOM 743 O O . ALA A 1 100 ? -11.657 8.987 6.740 1.0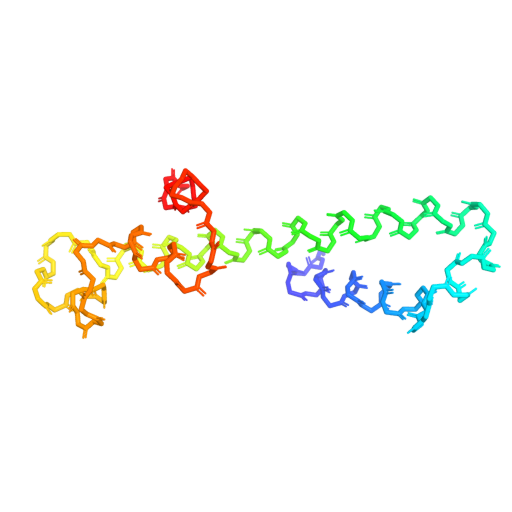0 75.56 100 ALA A O 1
ATOM 744 N N . VAL A 1 101 ? -10.595 7.045 6.278 1.00 61.47 101 VAL A N 1
ATOM 745 C CA . VAL A 1 101 ? -11.170 6.813 4.933 1.00 61.47 101 VAL A CA 1
ATOM 746 C C . VAL A 1 101 ? -12.566 6.206 5.001 1.00 61.47 101 VAL A C 1
ATOM 748 O O . VAL A 1 101 ? -12.757 5.249 5.781 1.00 61.47 101 VAL A O 1
#

Mean predicted aligned error: 3.98 Å

Organism: NCBI:txid1259190

Sequence (101 aa):
MDSPAEQLRQAADAVARLGCSSADLEALPDTVVLTGQREIAKARRLLEVYAAWMAATIADRSRPELGHSGLAAQQGFLSPEAMIQKVTGSSKNEAFKLVAV

Secondary structure (DSSP, 8-state):
---HHHHHHHHHHHHHTT-SSHHHHHTS-HHHHHHHHHHHHHHHHHHHHHHHHHHHHHHHTT-GGGGGGSHHHHTT-SSHHHHHHHHH---HHHHHHHHT-

Radius of gyration: 18.1 Å; Cα contacts (8 Å, |Δi|>4): 88; chains: 1; bounding box: 40×20×49 Å

Foldseek 3Di:
DDDLVRLLVVLVVLLPVQDDDPVSVVPDDPVSVVVSVVSVVSNVVSVLVVLLVVLCVLQVQQDVVCPCRRPCNVVPHPHSLRVSCVVVVDDSVVSVVSNVD

pLDDT: mean 93.4, std 6.18, range [61.47, 97.81]